Protein AF-X1KYH7-F1 (afdb_monomer_lite)

InterPro domains:
  IPR011005 Dihydropteroate synthase-like superfamily [G3DSA:3.20.20.20] (1-101)
  IPR016041 CO dehydrogenase/acetyl-CoA synthase delta subunit, TIM barrel [PF03599] (1-89)

Structure (mmCIF, N/CA/C/O backbone):
data_AF-X1KYH7-F1
#
_entry.id   AF-X1KYH7-F1
#
loop_
_atom_site.group_PDB
_atom_site.id
_atom_site.type_symbol
_atom_site.label_atom_id
_atom_site.label_alt_id
_atom_site.label_comp_id
_atom_site.label_asym_id
_atom_site.label_entity_id
_atom_site.label_seq_id
_atom_site.pdbx_PDB_ins_code
_atom_site.Cartn_x
_atom_site.Cartn_y
_atom_site.Cartn_z
_atom_site.occupancy
_atom_site.B_iso_or_equiv
_atom_site.auth_seq_id
_atom_site.auth_comp_id
_atom_site.auth_asym_id
_atom_site.auth_atom_id
_atom_site.pdbx_PDB_model_num
ATOM 1 N N . GLU A 1 1 ? 9.187 -16.339 -17.911 1.00 60.69 1 GLU A N 1
ATOM 2 C CA . GLU A 1 1 ? 9.797 -15.856 -16.653 1.00 60.69 1 GLU A CA 1
ATOM 3 C C . GLU A 1 1 ? 8.774 -15.974 -15.528 1.00 60.69 1 GLU A C 1
ATOM 5 O O . GLU A 1 1 ? 7.591 -15.801 -15.795 1.00 60.69 1 GLU A O 1
ATOM 10 N N . ARG A 1 2 ? 9.186 -16.378 -14.319 1.00 86.50 2 ARG A N 1
ATOM 11 C CA . ARG A 1 2 ? 8.300 -16.643 -13.162 1.00 86.50 2 ARG A CA 1
ATOM 12 C C . ARG A 1 2 ? 8.838 -15.947 -11.904 1.00 86.50 2 ARG A C 1
ATOM 14 O O . ARG A 1 2 ? 9.008 -16.585 -10.871 1.00 86.50 2 ARG A O 1
ATOM 21 N N . ILE A 1 3 ? 9.202 -14.672 -12.030 1.00 92.69 3 ILE A N 1
ATOM 22 C CA . ILE A 1 3 ? 9.827 -13.888 -10.958 1.00 92.69 3 ILE A CA 1
ATOM 23 C C . ILE A 1 3 ? 9.026 -12.601 -10.761 1.00 92.69 3 ILE A C 1
ATOM 25 O O . ILE A 1 3 ? 8.572 -11.989 -11.728 1.00 92.69 3 ILE A O 1
ATOM 29 N N . VAL A 1 4 ? 8.847 -12.219 -9.499 1.00 94.75 4 VAL A N 1
ATOM 30 C CA . VAL A 1 4 ? 8.216 -10.973 -9.059 1.00 94.75 4 VAL A CA 1
ATOM 31 C C . VAL A 1 4 ? 9.131 -10.354 -8.008 1.00 94.75 4 VAL A C 1
ATOM 33 O O . VAL A 1 4 ? 9.669 -11.074 -7.165 1.00 94.75 4 VAL A O 1
ATOM 36 N N . ILE A 1 5 ? 9.320 -9.039 -8.063 1.00 95.44 5 ILE A N 1
ATOM 37 C CA . ILE A 1 5 ? 10.125 -8.299 -7.086 1.00 95.44 5 ILE A CA 1
ATOM 38 C C . ILE A 1 5 ? 9.224 -7.887 -5.921 1.00 95.44 5 ILE A C 1
ATOM 40 O O . ILE A 1 5 ? 8.227 -7.197 -6.136 1.00 95.44 5 ILE A O 1
ATOM 44 N N . ASP A 1 6 ? 9.598 -8.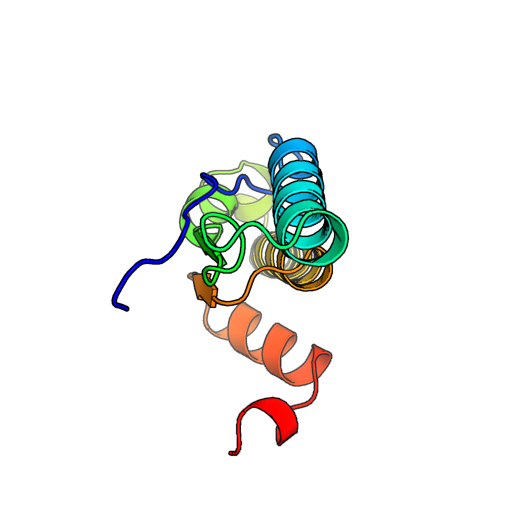263 -4.698 1.00 95.88 6 ASP A N 1
ATOM 45 C CA . ASP A 1 6 ? 8.992 -7.746 -3.468 1.00 95.88 6 ASP A CA 1
ATOM 46 C C . ASP A 1 6 ? 9.926 -6.695 -2.834 1.00 95.88 6 ASP A C 1
ATOM 48 O O . ASP A 1 6 ? 11.011 -7.049 -2.368 1.00 95.88 6 ASP A O 1
ATOM 52 N N . PRO A 1 7 ? 9.546 -5.404 -2.828 1.00 93.19 7 PRO A N 1
ATOM 53 C CA . PRO A 1 7 ? 10.315 -4.330 -2.219 1.00 93.19 7 PRO A CA 1
ATOM 54 C C . PRO A 1 7 ? 10.110 -4.223 -0.699 1.00 93.19 7 PRO A C 1
ATOM 56 O O . PRO A 1 7 ? 10.587 -3.255 -0.109 1.00 93.19 7 PRO A O 1
ATOM 59 N N . LEU A 1 8 ? 9.387 -5.159 -0.068 1.00 94.81 8 LEU A N 1
ATOM 60 C CA . LEU A 1 8 ? 9.022 -5.125 1.352 1.00 94.81 8 LEU A CA 1
ATOM 61 C C . LEU A 1 8 ? 8.223 -3.859 1.697 1.00 94.81 8 LEU A C 1
ATOM 63 O O . LEU A 1 8 ? 8.617 -3.032 2.523 1.00 94.81 8 LEU A O 1
ATOM 67 N N . SER A 1 9 ? 7.096 -3.688 1.001 1.00 95.25 9 SER A N 1
ATOM 68 C CA . SER A 1 9 ? 6.246 -2.504 1.127 1.00 95.25 9 SER A CA 1
ATOM 69 C C . SER A 1 9 ? 5.793 -2.239 2.561 1.00 95.25 9 SER A C 1
ATOM 71 O O . SER A 1 9 ? 5.239 -3.114 3.221 1.00 95.25 9 SER A O 1
ATOM 73 N N . SER A 1 10 ? 5.972 -0.997 3.005 1.00 95.31 10 SER A N 1
ATOM 74 C CA . SER A 1 10 ? 5.578 -0.533 4.335 1.00 95.31 10 SER A CA 1
ATOM 75 C C . SER A 1 10 ? 4.284 0.286 4.303 1.00 95.31 10 SER A C 1
ATOM 77 O O . SER A 1 10 ? 3.869 0.790 3.258 1.00 95.31 10 SER A O 1
ATOM 79 N N . ALA A 1 11 ? 3.636 0.411 5.461 1.00 96.19 11 ALA A N 1
ATOM 80 C CA . ALA A 1 11 ? 2.376 1.135 5.607 1.00 96.19 11 ALA A CA 1
ATOM 81 C C . ALA A 1 11 ? 2.558 2.657 5.673 1.00 96.19 11 ALA A C 1
ATOM 83 O O . ALA A 1 11 ? 3.604 3.151 6.109 1.00 96.19 11 ALA A O 1
ATOM 84 N N . LEU A 1 12 ? 1.507 3.400 5.305 1.00 96.38 12 LEU A N 1
ATOM 85 C CA . LEU A 1 12 ? 1.436 4.855 5.472 1.00 96.38 12 LEU A CA 1
ATOM 86 C C . LEU A 1 12 ? 1.871 5.271 6.884 1.00 96.38 12 LEU A C 1
ATOM 88 O O . LEU A 1 12 ? 1.417 4.692 7.867 1.00 96.38 12 LEU A O 1
ATOM 92 N N . GLY A 1 13 ? 2.751 6.272 6.976 1.00 94.44 13 GLY A N 1
ATOM 93 C CA . GLY A 1 13 ? 3.282 6.785 8.246 1.00 94.44 13 GLY A CA 1
ATOM 94 C C . GLY A 1 13 ? 4.350 5.908 8.913 1.00 94.44 13 GLY A C 1
ATOM 95 O O . GLY A 1 13 ? 4.865 6.288 9.960 1.00 94.44 13 GLY A O 1
ATOM 96 N N . TYR A 1 14 ? 4.698 4.763 8.316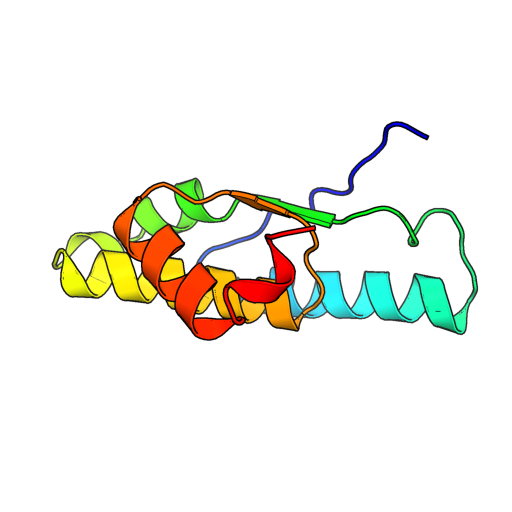 1.00 96.06 14 TYR A N 1
ATOM 97 C CA . TYR A 1 14 ? 5.674 3.800 8.834 1.00 96.06 14 TYR A CA 1
ATOM 98 C C . TYR A 1 14 ? 6.704 3.406 7.761 1.00 96.06 14 TYR A C 1
ATOM 100 O O . TYR A 1 14 ? 7.021 2.232 7.604 1.00 96.06 14 TYR A O 1
ATOM 108 N N . GLY A 1 15 ? 7.223 4.379 7.004 1.00 93.94 15 GLY A N 1
ATOM 109 C CA . GLY A 1 15 ? 8.264 4.148 5.994 1.00 93.94 15 GLY A CA 1
ATOM 110 C C . GLY A 1 15 ? 7.750 3.863 4.579 1.00 93.94 15 GLY A C 1
ATOM 111 O O . GLY A 1 15 ? 8.520 3.431 3.721 1.00 93.94 15 GLY A O 1
ATOM 112 N N . MET A 1 16 ? 6.466 4.115 4.303 1.00 96.50 16 MET A N 1
ATOM 113 C CA . MET A 1 16 ? 5.881 3.998 2.959 1.00 96.50 16 MET A CA 1
ATOM 114 C C . MET A 1 16 ? 6.639 4.825 1.912 1.00 96.50 16 MET A C 1
ATOM 116 O O . MET A 1 16 ? 6.740 4.404 0.764 1.00 96.50 16 MET A O 1
ATOM 120 N N . GLU A 1 17 ? 7.199 5.973 2.288 1.00 96.19 17 GLU A N 1
ATOM 121 C CA . GLU A 1 17 ? 7.980 6.853 1.415 1.00 96.19 17 GLU A CA 1
ATOM 122 C C . GLU A 1 17 ? 9.219 6.162 0.825 1.00 96.19 17 GLU A C 1
ATOM 124 O O . GLU A 1 17 ? 9.577 6.408 -0.333 1.00 96.19 17 GLU A O 1
ATOM 129 N N . TYR A 1 18 ? 9.829 5.239 1.578 1.00 96.56 18 TYR A N 1
ATOM 130 C CA . TYR A 1 18 ? 10.940 4.424 1.093 1.00 96.56 18 TYR A CA 1
ATOM 131 C C . TYR A 1 18 ? 10.453 3.412 0.064 1.00 96.56 18 TYR A C 1
ATOM 133 O O . TYR A 1 18 ? 11.051 3.296 -1.004 1.00 96.56 18 TYR A O 1
ATOM 141 N N . SER A 1 19 ? 9.346 2.721 0.351 1.00 96.50 19 SER A N 1
ATOM 142 C CA . SER A 1 19 ? 8.737 1.778 -0.591 1.00 96.50 19 SER A CA 1
ATOM 143 C C . SER A 1 19 ? 8.303 2.477 -1.880 1.00 96.50 19 SER A C 1
ATOM 145 O O . SER A 1 19 ? 8.602 1.985 -2.963 1.00 96.50 19 SER A O 1
ATOM 147 N N . PHE A 1 20 ? 7.663 3.642 -1.768 1.00 97.44 20 PHE A N 1
ATOM 148 C CA . PHE A 1 20 ? 7.225 4.459 -2.897 1.00 97.44 20 PHE A CA 1
ATOM 149 C C . PHE A 1 20 ? 8.412 4.840 -3.789 1.00 97.44 20 PHE A C 1
ATOM 151 O O . PHE A 1 20 ? 8.455 4.473 -4.962 1.00 97.44 20 PHE A O 1
ATOM 158 N N . THR A 1 21 ? 9.428 5.481 -3.204 1.00 97.19 21 THR A N 1
ATOM 159 C CA . THR A 1 21 ? 10.616 5.939 -3.940 1.00 97.19 21 THR A CA 1
ATOM 160 C C . THR A 1 21 ? 11.390 4.773 -4.561 1.00 97.19 21 THR A C 1
ATOM 162 O O . THR A 1 21 ? 11.934 4.897 -5.659 1.00 97.19 21 THR A O 1
ATOM 165 N N . LEU A 1 22 ? 11.473 3.630 -3.872 1.00 96.38 22 LEU A N 1
ATOM 166 C CA . LEU A 1 22 ? 12.166 2.448 -4.382 1.00 96.38 22 LEU A CA 1
ATOM 167 C C . LEU A 1 22 ? 11.453 1.878 -5.610 1.00 96.38 22 LEU A C 1
ATOM 169 O O . LEU A 1 22 ? 12.116 1.607 -6.611 1.00 96.38 22 LEU A O 1
ATOM 173 N N . ILE A 1 23 ? 10.125 1.735 -5.556 1.00 97.06 23 ILE A N 1
ATOM 174 C CA . ILE A 1 23 ? 9.330 1.247 -6.691 1.00 97.06 23 ILE A CA 1
ATOM 175 C C . ILE A 1 23 ? 9.522 2.170 -7.901 1.00 97.06 23 ILE A C 1
ATOM 177 O O . ILE A 1 23 ? 9.856 1.679 -8.981 1.00 97.06 23 ILE A O 1
ATOM 181 N N . GLU A 1 24 ? 9.418 3.490 -7.718 1.00 96.56 24 GLU A N 1
ATOM 182 C CA . GLU A 1 24 ? 9.619 4.448 -8.813 1.00 96.56 24 GLU A CA 1
ATOM 183 C C . GLU A 1 24 ? 11.007 4.314 -9.451 1.00 96.56 24 GLU A C 1
ATOM 185 O O . GLU A 1 24 ? 11.130 4.251 -10.676 1.00 96.56 24 GLU A O 1
ATOM 190 N N . ARG A 1 25 ? 12.064 4.214 -8.634 1.00 95.44 25 ARG A N 1
ATOM 191 C CA . ARG A 1 25 ? 13.441 4.069 -9.134 1.00 95.44 25 ARG A CA 1
ATOM 192 C C . ARG A 1 25 ? 13.634 2.784 -9.926 1.00 95.44 25 ARG A C 1
ATOM 194 O O . ARG A 1 25 ? 14.222 2.830 -11.003 1.00 95.44 25 ARG A O 1
ATOM 201 N N . VAL A 1 26 ? 13.143 1.651 -9.419 1.00 95.81 26 VAL A N 1
ATOM 202 C CA . VAL A 1 26 ? 13.254 0.359 -10.116 1.00 95.81 26 VAL A CA 1
ATOM 203 C C . VAL A 1 26 ? 12.539 0.427 -11.466 1.00 95.81 26 VAL A C 1
ATOM 205 O O . VAL A 1 26 ? 13.116 0.037 -12.482 1.00 95.81 26 VAL A O 1
ATOM 208 N N . LYS A 1 27 ? 11.333 1.010 -11.510 1.00 94.00 27 LYS A N 1
ATOM 209 C CA . LYS A 1 27 ? 10.594 1.202 -12.766 1.00 94.00 27 LYS A CA 1
ATOM 210 C C . LYS A 1 27 ? 11.324 2.118 -13.745 1.00 94.00 27 LYS A C 1
ATOM 212 O O . LYS A 1 27 ? 11.428 1.782 -14.924 1.00 94.00 27 LYS A O 1
ATOM 217 N N . GLN A 1 28 ? 11.864 3.241 -13.277 1.00 93.88 28 GLN A N 1
ATOM 218 C CA . GLN A 1 28 ? 12.616 4.171 -14.121 1.00 93.88 28 GLN A CA 1
ATOM 219 C C . GLN A 1 28 ? 13.897 3.540 -14.679 1.00 93.88 28 GLN A C 1
ATOM 221 O O . GLN A 1 28 ? 14.162 3.680 -15.871 1.00 93.88 28 GLN A O 1
ATOM 226 N N . ILE A 1 29 ? 14.664 2.806 -13.866 1.00 93.94 29 ILE A N 1
ATOM 227 C CA . ILE A 1 29 ? 15.893 2.124 -14.309 1.00 93.94 29 ILE A CA 1
ATOM 228 C C . ILE A 1 29 ? 15.578 1.083 -15.386 1.00 93.94 29 ILE A C 1
ATOM 230 O O . ILE A 1 29 ? 16.242 1.068 -16.427 1.00 93.94 29 ILE A O 1
ATOM 234 N N . GLY A 1 30 ? 14.526 0.283 -15.189 1.00 92.06 30 GLY A N 1
ATOM 235 C CA . GLY A 1 30 ? 14.099 -0.716 -16.169 1.00 92.06 30 GLY A CA 1
ATOM 236 C C . GLY A 1 30 ? 13.755 -0.114 -17.532 1.00 92.06 30 GLY A C 1
ATOM 237 O O . GLY A 1 30 ? 13.951 -0.764 -18.557 1.00 92.06 30 GLY A O 1
ATOM 238 N N . ILE A 1 31 ? 13.301 1.142 -17.575 1.00 91.75 31 ILE A N 1
ATOM 239 C CA . ILE A 1 31 ? 12.980 1.848 -18.823 1.00 91.75 31 ILE A CA 1
ATOM 240 C C . ILE A 1 31 ? 14.208 2.570 -19.396 1.00 91.75 31 ILE A C 1
ATOM 242 O O . ILE A 1 31 ? 14.519 2.408 -20.576 1.00 91.75 31 ILE A O 1
ATOM 246 N N . ILE A 1 32 ? 14.906 3.363 -18.579 1.00 94.69 32 ILE A N 1
ATOM 247 C CA . ILE A 1 32 ? 15.997 4.250 -19.016 1.00 94.69 32 ILE A CA 1
ATOM 248 C C . ILE A 1 32 ? 17.233 3.440 -19.408 1.00 94.69 32 ILE A C 1
ATOM 250 O O . ILE A 1 32 ? 17.807 3.655 -20.474 1.00 94.69 32 ILE A O 1
ATOM 254 N N . VAL A 1 33 ? 17.638 2.507 -18.545 1.00 92.62 33 VAL A N 1
ATOM 255 C CA . VAL A 1 33 ? 18.854 1.696 -18.719 1.00 92.62 33 VAL A CA 1
ATOM 256 C C . VAL A 1 33 ? 18.554 0.416 -19.506 1.00 92.62 33 VAL A C 1
ATOM 258 O O . VAL A 1 33 ? 19.472 -0.241 -19.987 1.00 92.62 33 VAL A O 1
ATOM 261 N N . LYS A 1 34 ? 17.266 0.087 -19.695 1.00 89.44 34 LYS A N 1
ATOM 262 C CA . LYS A 1 34 ? 16.796 -1.154 -20.334 1.00 89.44 34 LYS A CA 1
ATOM 263 C C . LYS A 1 34 ? 17.347 -2.413 -19.658 1.00 89.44 34 LYS A C 1
ATOM 265 O O . LYS A 1 34 ? 17.620 -3.411 -20.319 1.00 89.44 34 LYS A O 1
ATOM 270 N N . ASP A 1 35 ? 17.512 -2.356 -18.340 1.00 89.06 35 ASP A N 1
ATOM 271 C CA . ASP A 1 35 ? 17.948 -3.500 -17.550 1.00 89.06 35 ASP A CA 1
ATOM 272 C C . ASP A 1 35 ? 16.790 -4.495 -17.371 1.00 89.06 35 ASP A C 1
ATOM 274 O O . ASP A 1 35 ? 15.818 -4.224 -16.662 1.00 89.06 35 ASP A O 1
ATOM 278 N N . SER A 1 36 ? 16.901 -5.673 -17.990 1.00 87.44 36 SER A N 1
ATOM 279 C CA . SER A 1 36 ? 15.891 -6.735 -17.904 1.00 87.44 36 SER A CA 1
ATOM 280 C C . SER A 1 36 ? 15.665 -7.221 -16.469 1.00 87.44 36 SER A C 1
ATOM 282 O O . SER A 1 36 ? 14.557 -7.635 -16.128 1.00 87.44 36 SER A O 1
ATOM 284 N N . MET A 1 37 ? 16.675 -7.113 -15.597 1.00 88.25 37 MET A N 1
ATOM 285 C CA . MET A 1 37 ? 16.579 -7.514 -14.190 1.00 88.25 37 MET A CA 1
ATOM 286 C C . MET A 1 37 ? 15.757 -6.540 -13.333 1.00 88.25 37 MET A C 1
ATOM 288 O O . MET A 1 37 ? 15.490 -6.827 -12.171 1.00 88.25 37 MET A O 1
ATOM 292 N N . THR A 1 38 ? 15.324 -5.399 -13.868 1.00 91.06 38 THR A N 1
ATOM 293 C CA . THR A 1 38 ? 14.448 -4.448 -13.153 1.00 91.06 38 THR A CA 1
ATOM 294 C C . THR A 1 38 ? 13.085 -4.272 -13.823 1.00 91.06 38 THR A C 1
ATOM 296 O O . THR A 1 38 ? 12.203 -3.609 -13.280 1.00 91.06 38 THR A O 1
ATOM 299 N N . GLN A 1 39 ? 12.859 -4.930 -14.964 1.00 92.25 39 GLN A N 1
ATOM 300 C CA . GLN A 1 39 ? 11.591 -4.891 -15.702 1.00 92.25 39 GLN A CA 1
ATOM 301 C C . GLN A 1 39 ? 10.529 -5.874 -15.181 1.00 92.25 39 GLN A C 1
ATOM 303 O O . GLN A 1 39 ? 9.394 -5.871 -15.661 1.00 92.25 39 GLN A O 1
ATOM 308 N N . MET A 1 40 ? 10.861 -6.698 -14.186 1.00 93.94 40 MET A N 1
ATOM 309 C CA . MET A 1 40 ? 9.918 -7.642 -13.588 1.00 93.94 40 MET A CA 1
ATOM 310 C C . MET A 1 40 ? 8.723 -6.936 -12.915 1.00 93.94 40 MET A C 1
ATOM 312 O O . MET A 1 40 ? 8.834 -5.793 -12.447 1.00 93.94 40 MET A O 1
ATOM 316 N N . PRO A 1 41 ? 7.562 -7.612 -12.822 1.00 94.75 41 PRO A N 1
ATOM 317 C CA . PRO A 1 41 ? 6.444 -7.120 -12.031 1.00 94.75 41 PRO A CA 1
ATOM 318 C C . PRO A 1 41 ? 6.839 -6.925 -10.566 1.00 94.75 41 PRO A C 1
ATOM 320 O O . PRO A 1 41 ? 7.622 -7.703 -10.017 1.00 94.75 41 PRO A O 1
ATOM 323 N N . MET A 1 42 ? 6.263 -5.909 -9.928 1.00 95.75 42 MET A N 1
ATOM 324 C CA . MET A 1 42 ? 6.481 -5.627 -8.509 1.00 95.75 42 MET A CA 1
ATOM 325 C C . MET A 1 42 ? 5.219 -5.915 -7.699 1.00 95.75 42 MET A C 1
ATOM 327 O O . MET A 1 42 ? 4.124 -5.486 -8.078 1.00 95.75 42 MET A O 1
ATOM 331 N N . ILE A 1 43 ? 5.375 -6.622 -6.583 1.00 97.31 43 ILE A N 1
ATOM 332 C CA . ILE A 1 43 ? 4.311 -6.852 -5.601 1.00 97.31 43 ILE A CA 1
ATOM 333 C C . ILE A 1 43 ? 4.421 -5.838 -4.467 1.00 97.31 43 ILE A C 1
ATOM 335 O O . ILE A 1 43 ? 5.515 -5.508 -4.038 1.00 97.31 43 ILE A O 1
ATOM 339 N N . ALA A 1 44 ? 3.291 -5.352 -3.968 1.00 97.44 44 ALA A N 1
ATOM 340 C CA . ALA A 1 44 ? 3.205 -4.535 -2.771 1.00 97.44 44 ALA A CA 1
ATOM 341 C C . ALA A 1 44 ? 2.427 -5.298 -1.696 1.00 97.44 44 ALA A C 1
ATOM 343 O O . ALA A 1 44 ? 1.190 -5.320 -1.684 1.00 97.44 44 ALA A O 1
ATOM 344 N N . ASN A 1 45 ? 3.159 -5.948 -0.790 1.00 96.50 45 ASN A N 1
ATOM 345 C CA . ASN A 1 45 ? 2.579 -6.699 0.320 1.00 96.50 45 ASN A CA 1
ATOM 346 C C . ASN A 1 45 ? 2.260 -5.799 1.525 1.00 96.50 45 ASN A C 1
ATOM 348 O O . ASN A 1 45 ? 2.868 -5.906 2.585 1.00 96.50 45 ASN A O 1
ATOM 352 N N . LEU A 1 46 ? 1.314 -4.878 1.341 1.00 95.88 46 LEU A N 1
ATOM 353 C CA . LEU A 1 46 ? 1.062 -3.779 2.279 1.00 95.88 46 LEU A CA 1
ATOM 354 C C . LEU A 1 46 ? -0.003 -4.078 3.342 1.00 95.88 46 LEU A C 1
ATOM 356 O O . LEU A 1 46 ? 0.033 -3.489 4.422 1.00 95.88 46 LEU A O 1
ATOM 360 N N . GLY A 1 47 ? -0.962 -4.968 3.067 1.00 95.31 47 GLY A N 1
ATOM 361 C CA . GLY A 1 47 ? -2.124 -5.143 3.939 1.00 95.31 47 GLY A CA 1
ATOM 362 C C . GLY A 1 47 ? -1.734 -5.615 5.343 1.00 95.31 47 GLY A C 1
ATOM 363 O O . GLY A 1 47 ? -2.233 -5.103 6.340 1.00 95.31 47 GLY A O 1
ATOM 364 N N . GLY A 1 48 ? -0.778 -6.543 5.449 1.00 95.19 48 GLY A N 1
ATOM 365 C CA . GLY A 1 48 ? -0.252 -6.968 6.752 1.00 95.19 48 GLY A CA 1
ATOM 366 C C . GLY A 1 48 ? 0.373 -5.819 7.549 1.00 95.19 48 GLY A C 1
ATOM 367 O O . GLY A 1 48 ? 0.125 -5.710 8.747 1.00 95.19 48 GLY A O 1
ATOM 368 N N . GLU A 1 49 ? 1.133 -4.947 6.889 1.00 96.00 49 GLU A N 1
ATOM 369 C CA . GLU A 1 49 ? 1.779 -3.802 7.534 1.00 96.00 49 GLU A CA 1
ATOM 370 C C . GLU A 1 49 ? 0.769 -2.723 7.933 1.00 96.00 49 GLU A C 1
ATOM 372 O O . GLU A 1 49 ? 0.853 -2.187 9.036 1.00 96.00 49 GLU A O 1
ATOM 377 N N . CYS A 1 50 ? -0.2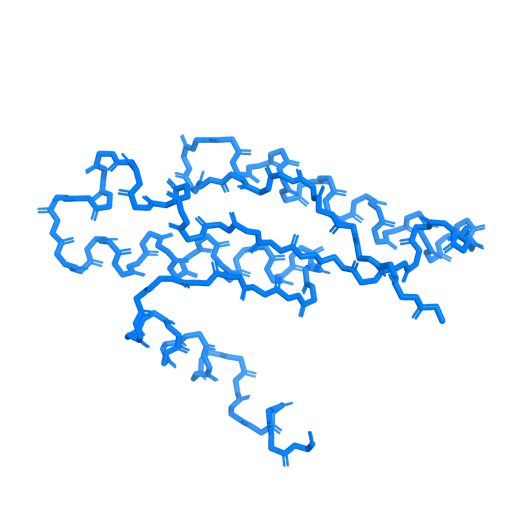46 -2.461 7.103 1.00 97.19 50 CYS A N 1
ATOM 378 C CA . CYS A 1 50 ? -1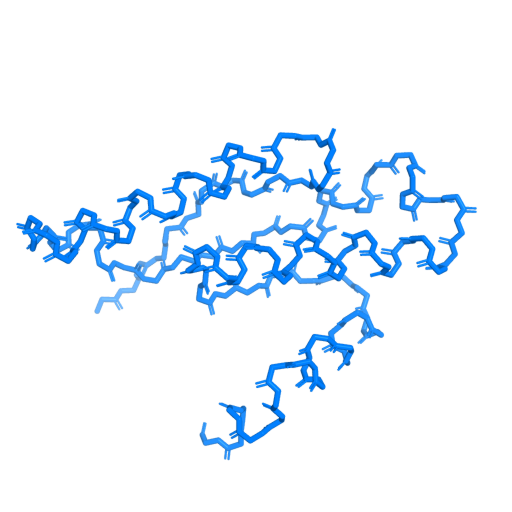.275 -1.459 7.391 1.00 97.19 50 CYS A CA 1
ATOM 379 C C . CYS A 1 50 ? -2.039 -1.792 8.675 1.00 97.19 50 CYS A C 1
ATOM 381 O O . CYS A 1 50 ? -2.129 -0.966 9.584 1.00 97.19 50 CYS A O 1
ATOM 383 N N . TRP A 1 51 ? -2.517 -3.031 8.794 1.00 96.81 51 TRP A N 1
ATOM 384 C CA . TRP A 1 51 ? -3.347 -3.469 9.920 1.00 96.81 51 TRP A CA 1
ATOM 385 C C . TRP A 1 51 ? -2.558 -3.743 11.214 1.00 96.81 51 TRP A C 1
ATOM 387 O O . TRP A 1 51 ? -3.155 -4.034 12.253 1.00 96.81 51 TRP A O 1
ATOM 397 N N . LYS A 1 52 ? -1.222 -3.620 11.203 1.00 96.00 52 LYS A N 1
ATOM 398 C CA . LYS A 1 52 ? -0.399 -3.618 12.427 1.00 96.00 52 LYS A CA 1
ATOM 399 C C . LYS A 1 52 ? -0.369 -2.252 13.111 1.00 96.00 52 LYS A C 1
ATOM 401 O O . LYS A 1 52 ? -0.224 -2.216 14.338 1.00 96.00 52 LYS A O 1
ATOM 406 N N . THR A 1 53 ? -0.520 -1.172 12.344 1.00 96.88 53 THR A N 1
ATOM 407 C CA . THR A 1 53 ? -0.389 0.212 12.824 1.00 96.88 53 THR A CA 1
ATOM 408 C C . THR A 1 53 ? -1.440 0.565 13.879 1.00 96.88 53 THR A C 1
ATOM 410 O O . THR A 1 53 ? -2.482 -0.087 13.990 1.00 96.88 53 THR A O 1
ATOM 413 N N . LYS A 1 54 ? -1.158 1.591 14.691 1.00 96.81 54 LYS A N 1
ATOM 414 C CA . LYS A 1 54 ? -2.100 2.060 15.716 1.00 96.81 54 LYS A CA 1
ATOM 415 C C . LYS A 1 54 ? -3.326 2.705 15.063 1.00 96.81 54 LYS A C 1
ATOM 417 O O . LYS A 1 54 ? -4.446 2.374 15.427 1.00 96.81 54 LYS A O 1
ATOM 422 N N . GLN A 1 55 ? -3.088 3.566 14.080 1.00 95.44 55 GLN A N 1
ATOM 423 C CA . GLN A 1 55 ? -4.068 4.395 13.383 1.00 95.44 55 GLN A CA 1
ATOM 424 C C . GLN A 1 55 ? -5.103 3.530 12.663 1.00 95.44 55 GLN A C 1
ATOM 426 O O . GLN A 1 55 ? -6.301 3.746 12.818 1.00 95.44 55 GLN A O 1
ATOM 431 N N . ALA A 1 56 ? -4.665 2.463 11.983 1.00 96.44 56 ALA A N 1
ATOM 432 C CA . ALA A 1 56 ? -5.581 1.543 11.311 1.00 96.44 56 ALA A CA 1
ATOM 433 C C . ALA A 1 56 ? -6.524 0.786 12.268 1.00 96.44 56 ALA A C 1
ATOM 435 O O . ALA A 1 56 ? -7.524 0.223 11.827 1.00 96.44 56 ALA A O 1
ATOM 436 N N . LYS A 1 57 ? -6.216 0.751 13.572 1.00 95.81 57 LYS A N 1
ATOM 437 C CA . LYS A 1 57 ? -7.030 0.088 14.603 1.00 95.81 57 LYS A CA 1
ATOM 438 C C . LYS A 1 57 ? -7.952 1.049 15.355 1.00 95.81 57 LYS A C 1
ATOM 440 O O . LYS A 1 57 ? -8.733 0.583 16.179 1.00 95.81 57 LYS A O 1
ATOM 445 N N . GLU A 1 58 ? -7.864 2.358 15.113 1.00 96.56 58 GLU A N 1
ATOM 446 C CA . GLU A 1 58 ? -8.656 3.356 15.848 1.00 96.56 58 GLU A CA 1
ATOM 447 C C . GLU A 1 58 ? -10.143 3.292 15.490 1.00 96.56 58 GLU A C 1
ATOM 449 O O . GLU A 1 58 ? -11.000 3.390 16.367 1.00 96.56 58 GLU A O 1
ATOM 454 N N . SER A 1 59 ? -10.459 3.083 14.213 1.00 96.88 59 SER A N 1
ATOM 455 C CA . SER A 1 59 ? -11.819 2.818 13.752 1.00 96.88 59 SER A CA 1
ATOM 456 C C . SER A 1 59 ? -11.806 2.013 12.459 1.00 96.88 59 SER A C 1
ATOM 458 O O . SER A 1 59 ? -10.777 1.891 11.788 1.00 96.88 59 SER A O 1
ATOM 460 N N . LYS A 1 60 ? -12.972 1.481 12.081 1.00 94.56 60 LYS A N 1
ATOM 461 C CA . LYS A 1 60 ? -13.135 0.797 10.797 1.00 94.56 60 LYS A CA 1
ATOM 462 C C . LYS A 1 60 ? -12.818 1.744 9.640 1.00 94.56 60 LYS A C 1
ATOM 464 O O . LYS A 1 60 ? -12.068 1.373 8.746 1.00 94.56 60 LYS A O 1
ATOM 469 N N . GLU A 1 61 ? -13.349 2.963 9.671 1.00 96.06 61 GLU A N 1
ATOM 470 C CA . GLU A 1 61 ? -13.134 3.980 8.638 1.00 96.06 61 GLU A CA 1
ATOM 471 C C . GLU A 1 61 ? -11.650 4.342 8.511 1.00 96.06 61 GLU A C 1
ATOM 473 O O . GLU A 1 61 ? -11.134 4.390 7.395 1.00 96.06 61 GLU A O 1
ATOM 478 N N . GLN A 1 62 ? -10.947 4.525 9.636 1.00 96.44 62 GLN A N 1
ATOM 479 C CA . GLN A 1 62 ? -9.503 4.766 9.631 1.00 96.44 62 GLN A CA 1
ATOM 480 C C . GLN A 1 62 ? -8.742 3.591 9.021 1.00 96.44 62 GLN A C 1
ATOM 482 O O . GLN A 1 62 ? -7.953 3.808 8.109 1.00 96.44 62 GLN A O 1
ATOM 487 N N . GLY A 1 63 ? -9.011 2.351 9.441 1.00 96.88 63 GLY A N 1
ATOM 488 C CA . GLY A 1 63 ? -8.354 1.165 8.879 1.00 96.88 63 GLY A CA 1
ATOM 489 C C . GLY A 1 63 ? -8.548 1.019 7.368 1.00 96.88 63 GLY A C 1
ATOM 490 O O . GLY A 1 63 ? -7.588 0.751 6.643 1.00 96.88 63 GLY A O 1
ATOM 491 N N . LEU A 1 64 ? -9.766 1.275 6.882 1.00 97.19 64 LEU A N 1
ATOM 492 C CA . LEU A 1 64 ? -10.083 1.254 5.452 1.00 97.19 64 LEU A CA 1
ATOM 493 C C . LEU A 1 64 ? -9.307 2.306 4.665 1.00 97.19 64 LEU A C 1
ATOM 495 O O . LEU A 1 64 ? -8.730 1.987 3.626 1.00 97.19 64 LEU A O 1
ATOM 499 N N . LEU A 1 65 ? -9.285 3.547 5.153 1.00 96.06 65 LEU A N 1
ATOM 500 C CA . LEU A 1 65 ? -8.560 4.632 4.496 1.00 96.06 65 LEU A CA 1
ATOM 501 C C . LEU A 1 65 ? -7.046 4.429 4.585 1.00 96.06 65 LEU A C 1
ATOM 503 O O . LEU A 1 65 ? -6.344 4.727 3.623 1.00 96.06 65 LEU A O 1
ATOM 507 N N . TRP A 1 66 ? -6.539 3.868 5.683 1.00 97.56 66 TRP A N 1
ATOM 508 C CA . TRP A 1 66 ? -5.112 3.599 5.864 1.00 97.56 66 TRP A CA 1
ATOM 509 C C . TRP A 1 66 ? -4.594 2.579 4.849 1.00 97.56 66 TRP A C 1
ATOM 511 O O . TRP A 1 66 ? -3.590 2.817 4.171 1.00 97.56 66 TRP A O 1
ATOM 521 N N . GLU A 1 67 ? -5.307 1.459 4.707 1.00 97.88 67 GLU A N 1
ATOM 522 C CA . GLU A 1 67 ? -5.001 0.440 3.702 1.00 97.88 67 GLU A CA 1
ATOM 523 C C . GLU A 1 67 ? -5.230 0.975 2.280 1.00 97.88 67 GLU A C 1
ATOM 525 O O . GLU A 1 67 ? -4.375 0.792 1.413 1.00 97.88 67 GLU A O 1
ATOM 530 N N . GLY A 1 68 ? -6.337 1.688 2.051 1.00 97.12 68 GLY A N 1
ATOM 531 C CA . GLY A 1 68 ? -6.694 2.252 0.750 1.00 97.12 68 GLY A CA 1
ATOM 532 C C . GLY A 1 68 ? -5.680 3.269 0.222 1.00 97.12 68 GLY A C 1
ATOM 533 O O . GLY A 1 68 ? -5.231 3.147 -0.917 1.00 97.12 68 GLY A O 1
ATOM 534 N N . ILE A 1 69 ? -5.274 4.238 1.049 1.00 96.88 69 ILE A N 1
ATOM 535 C CA . ILE A 1 69 ? -4.288 5.263 0.674 1.00 96.88 69 ILE A CA 1
ATOM 536 C C . ILE A 1 69 ? -2.925 4.618 0.432 1.00 96.88 69 ILE A C 1
ATOM 538 O O . ILE A 1 69 ? -2.320 4.878 -0.603 1.00 96.88 69 ILE A O 1
ATOM 542 N N . THR A 1 70 ? -2.470 3.732 1.327 1.0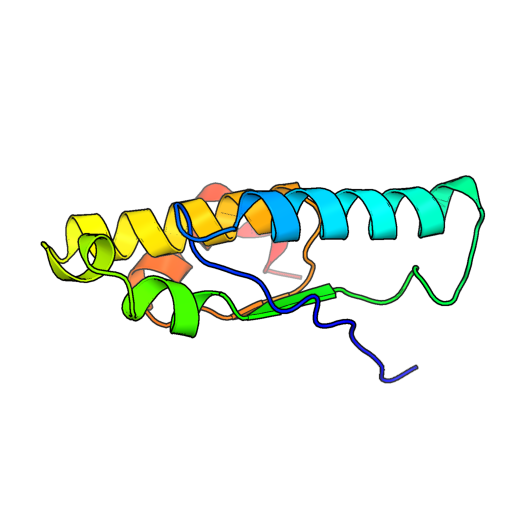0 97.69 70 THR A N 1
ATOM 543 C CA . THR A 1 70 ? -1.190 3.025 1.141 1.00 97.69 70 THR A CA 1
ATOM 544 C C . THR A 1 70 ? -1.177 2.269 -0.190 1.00 97.69 70 THR A C 1
ATOM 546 O O . THR A 1 70 ? -0.228 2.369 -0.967 1.00 97.69 70 THR A O 1
ATOM 549 N N . ALA A 1 71 ? -2.251 1.538 -0.487 1.00 97.25 71 ALA A N 1
ATOM 550 C CA . ALA A 1 71 ? -2.374 0.775 -1.717 1.00 97.25 71 ALA A CA 1
ATOM 551 C C . ALA A 1 71 ? -2.397 1.654 -2.970 1.00 97.25 71 ALA A C 1
ATOM 553 O O . ALA A 1 71 ? -1.680 1.361 -3.926 1.00 97.25 71 ALA A O 1
ATOM 554 N N . LEU A 1 72 ? -3.176 2.738 -2.960 1.00 96.25 72 LEU A N 1
ATOM 555 C CA . LEU A 1 72 ? -3.251 3.671 -4.081 1.00 96.25 72 LEU A CA 1
ATOM 556 C C . LEU A 1 72 ? -1.903 4.357 -4.327 1.00 96.25 72 LEU A C 1
ATOM 558 O O . LEU A 1 72 ? -1.468 4.450 -5.472 1.00 96.25 72 LEU A O 1
ATOM 562 N N . SER A 1 73 ? -1.214 4.787 -3.269 1.00 97.00 73 SER A N 1
ATOM 563 C CA . SER A 1 73 ? 0.115 5.390 -3.381 1.00 97.00 73 SER A CA 1
ATOM 564 C C . SER A 1 73 ? 1.120 4.425 -4.011 1.00 97.00 73 SER A C 1
ATOM 566 O O . SER A 1 73 ? 1.809 4.794 -4.957 1.00 97.00 73 SER A O 1
ATOM 568 N N . LEU A 1 74 ? 1.187 3.175 -3.548 1.00 97.12 74 LEU A N 1
ATOM 569 C CA . LEU A 1 74 ? 2.132 2.200 -4.106 1.00 97.12 74 LEU A CA 1
ATOM 570 C C . LEU A 1 74 ? 1.753 1.759 -5.527 1.00 97.12 74 LEU A C 1
ATOM 572 O O . LEU A 1 74 ? 2.638 1.483 -6.338 1.00 97.12 74 LEU A O 1
ATOM 576 N N . LEU A 1 75 ? 0.461 1.740 -5.857 1.00 95.62 75 LEU A N 1
ATOM 577 C CA . LEU A 1 75 ? 0.000 1.530 -7.227 1.00 95.62 75 LEU A CA 1
ATOM 578 C C . LEU A 1 75 ? 0.474 2.658 -8.153 1.00 95.62 75 LEU A C 1
ATOM 580 O O . LEU A 1 75 ? 1.020 2.374 -9.217 1.00 95.62 75 LEU A O 1
ATOM 584 N N . LEU A 1 76 ? 0.329 3.919 -7.730 1.00 95.12 76 LEU A N 1
ATOM 585 C CA . LEU A 1 76 ? 0.802 5.089 -8.479 1.00 95.12 76 LEU A CA 1
ATOM 586 C C . LEU A 1 76 ? 2.326 5.098 -8.651 1.00 95.12 76 LEU A C 1
ATOM 588 O O . LEU A 1 76 ? 2.805 5.472 -9.717 1.00 95.12 76 LEU A O 1
ATOM 592 N N . ALA A 1 77 ? 3.077 4.628 -7.652 1.00 96.75 77 ALA A N 1
ATOM 593 C CA . ALA A 1 77 ? 4.528 4.455 -7.762 1.00 96.75 77 ALA A CA 1
ATOM 594 C C . ALA A 1 77 ? 4.933 3.415 -8.826 1.00 96.75 77 ALA A C 1
ATOM 596 O O . ALA A 1 77 ? 6.070 3.416 -9.296 1.00 96.75 77 ALA A O 1
ATOM 597 N N . GLY A 1 78 ? 4.016 2.519 -9.210 1.00 95.19 78 GLY A N 1
ATOM 598 C CA . GLY A 1 78 ? 4.228 1.512 -10.249 1.00 95.19 78 GLY A CA 1
ATOM 599 C C . GLY A 1 78 ? 4.179 0.063 -9.764 1.00 95.19 78 GLY A C 1
ATOM 600 O O . GLY A 1 78 ? 4.667 -0.822 -10.473 1.00 95.19 78 GLY A O 1
ATOM 601 N N . ALA A 1 79 ? 3.613 -0.223 -8.586 1.00 96.50 79 ALA A N 1
ATOM 602 C CA . ALA A 1 79 ? 3.342 -1.604 -8.186 1.00 96.50 79 ALA A CA 1
ATOM 603 C C . ALA A 1 79 ? 2.365 -2.276 -9.169 1.00 96.50 79 ALA A C 1
ATOM 605 O O . ALA A 1 79 ? 1.418 -1.661 -9.648 1.00 96.50 79 ALA A O 1
ATOM 606 N N . ASN A 1 80 ? 2.581 -3.557 -9.465 1.00 94.56 80 ASN A N 1
ATOM 607 C CA . ASN A 1 80 ? 1.731 -4.325 -10.381 1.00 94.56 80 ASN A CA 1
ATOM 608 C C . 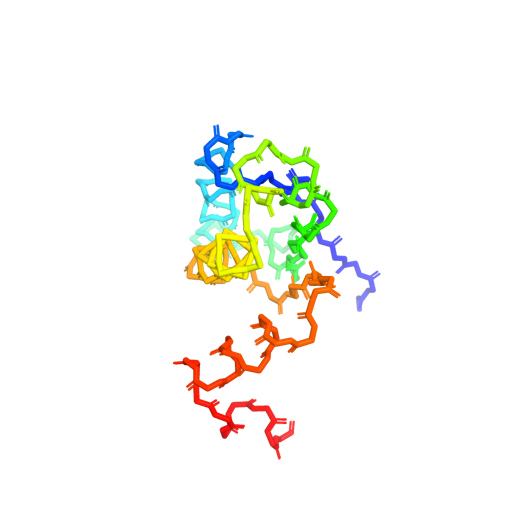ASN A 1 80 ? 0.708 -5.187 -9.639 1.00 94.56 80 ASN A C 1
ATOM 610 O O . ASN A 1 80 ? -0.371 -5.453 -10.160 1.00 94.56 80 ASN A O 1
ATOM 614 N N . ILE A 1 81 ? 1.060 -5.651 -8.440 1.00 95.50 81 ILE A N 1
ATOM 615 C CA . ILE A 1 81 ? 0.231 -6.539 -7.625 1.00 95.50 81 ILE A CA 1
ATOM 616 C C . ILE A 1 81 ? 0.101 -5.914 -6.241 1.00 95.50 81 ILE A C 1
ATOM 618 O O . ILE A 1 81 ? 1.109 -5.609 -5.615 1.00 95.50 81 ILE A O 1
ATOM 622 N N . LEU A 1 82 ? -1.123 -5.755 -5.744 1.00 96.12 82 LEU A N 1
ATOM 623 C CA . LEU A 1 82 ? -1.395 -5.260 -4.394 1.00 96.12 82 LEU A CA 1
ATOM 624 C C . LEU A 1 82 ? -1.942 -6.404 -3.540 1.00 96.12 82 LEU A C 1
ATOM 626 O O . LEU A 1 82 ? -2.879 -7.087 -3.960 1.00 96.12 82 LEU A O 1
ATOM 630 N N . ILE A 1 83 ? -1.399 -6.595 -2.338 1.00 96.88 83 ILE A N 1
ATOM 631 C CA . ILE A 1 83 ? -1.947 -7.543 -1.360 1.00 96.88 83 ILE A CA 1
ATOM 632 C C . ILE A 1 83 ? -2.661 -6.765 -0.262 1.00 96.88 83 ILE A C 1
ATOM 634 O O . ILE A 1 83 ? -2.035 -6.090 0.556 1.00 96.88 83 ILE A O 1
ATOM 638 N N . LEU A 1 84 ? -3.984 -6.897 -0.255 1.00 96.19 84 LEU A N 1
ATOM 639 C CA . LEU A 1 84 ? -4.902 -6.251 0.680 1.00 96.19 84 LEU A CA 1
ATOM 640 C C . LEU A 1 84 ? -5.482 -7.282 1.656 1.00 96.19 84 LEU A C 1
ATOM 642 O O . LEU A 1 84 ? -5.464 -8.488 1.397 1.00 96.19 84 LEU A O 1
ATOM 646 N N . ARG A 1 85 ? -6.021 -6.809 2.778 1.00 95.50 85 ARG A N 1
ATOM 647 C CA . ARG A 1 85 ? -6.683 -7.614 3.810 1.00 95.50 85 ARG A CA 1
ATOM 648 C C . ARG A 1 85 ? -8.179 -7.349 3.877 1.00 95.50 85 ARG A C 1
ATOM 650 O O . ARG A 1 85 ? -8.930 -8.309 4.042 1.00 95.50 85 ARG A O 1
ATOM 657 N N . HIS A 1 86 ? -8.627 -6.099 3.756 1.00 96.19 86 HIS A N 1
ATOM 658 C CA . HIS A 1 86 ? -10.041 -5.777 3.922 1.00 96.19 86 HIS A CA 1
ATOM 659 C C . HIS A 1 86 ? -10.786 -5.727 2.570 1.00 96.19 86 HIS A C 1
ATOM 661 O O . HIS A 1 86 ? -10.395 -4.971 1.678 1.00 96.19 86 HIS A O 1
ATOM 667 N N . PRO A 1 87 ? -11.902 -6.467 2.397 1.00 95.75 87 PRO A N 1
ATOM 668 C CA . PRO A 1 87 ? -12.631 -6.525 1.122 1.00 95.75 87 PRO A CA 1
ATOM 669 C C . PRO A 1 87 ? -13.208 -5.168 0.697 1.00 95.75 87 PRO A C 1
ATOM 671 O O . PRO A 1 87 ? -13.221 -4.834 -0.482 1.00 95.75 87 PRO A O 1
ATOM 674 N N . GLU A 1 88 ? -13.632 -4.351 1.660 1.00 95.44 88 GLU A N 1
ATOM 675 C CA . GLU A 1 88 ? -14.108 -2.992 1.382 1.00 95.44 88 GLU A CA 1
ATOM 676 C C . GLU A 1 88 ? -13.003 -2.080 0.819 1.00 95.44 88 GLU A C 1
ATOM 678 O O . GLU A 1 88 ? -13.263 -1.311 -0.101 1.00 95.44 88 GLU A O 1
ATOM 683 N N . ALA A 1 89 ? -11.755 -2.207 1.291 1.00 95.12 89 ALA A N 1
ATOM 684 C CA . ALA A 1 89 ? -10.629 -1.460 0.726 1.00 95.12 89 ALA A CA 1
ATOM 685 C C . ALA A 1 89 ? -10.360 -1.894 -0.726 1.00 95.12 89 ALA A C 1
ATOM 687 O O . ALA A 1 89 ? -10.148 -1.053 -1.597 1.00 95.12 89 ALA A O 1
ATOM 688 N N . LEU A 1 90 ? -10.463 -3.198 -1.015 1.00 93.50 90 LEU A N 1
ATOM 689 C CA . LEU A 1 90 ? -10.394 -3.720 -2.383 1.00 93.50 90 LEU A CA 1
ATOM 690 C C . LEU A 1 90 ? -11.496 -3.132 -3.277 1.00 93.50 90 LEU A C 1
ATOM 692 O O . LEU A 1 90 ? -11.211 -2.762 -4.417 1.00 93.50 90 LEU A O 1
ATOM 696 N N . ARG A 1 91 ? -12.738 -3.036 -2.781 1.00 93.00 91 ARG A N 1
ATOM 697 C CA . ARG A 1 91 ? -13.856 -2.422 -3.517 1.00 93.00 91 ARG A CA 1
ATOM 698 C C . ARG A 1 91 ? -13.551 -0.963 -3.858 1.00 93.00 91 ARG A C 1
ATOM 700 O O . ARG A 1 91 ? -13.630 -0.593 -5.026 1.00 93.00 91 ARG A O 1
ATOM 707 N N . LEU A 1 92 ? -13.130 -0.177 -2.867 1.00 92.38 92 LEU A N 1
ATOM 708 C CA . LEU A 1 92 ? -12.796 1.240 -3.041 1.00 92.38 92 LEU A CA 1
ATOM 709 C C . LEU A 1 92 ? -11.667 1.451 -4.055 1.00 92.38 92 LEU A C 1
ATOM 711 O O . LEU A 1 92 ? -11.771 2.312 -4.927 1.00 92.38 92 LEU A O 1
ATOM 715 N N . ILE A 1 93 ? -10.604 0.646 -3.988 1.00 92.88 93 ILE A N 1
ATOM 716 C CA . ILE A 1 93 ? -9.489 0.740 -4.939 1.00 92.88 93 ILE A CA 1
ATOM 717 C C . ILE A 1 93 ? -9.955 0.394 -6.352 1.00 92.88 93 ILE A C 1
ATOM 719 O O . ILE A 1 93 ? -9.638 1.130 -7.282 1.00 92.88 93 ILE A O 1
ATOM 723 N N . LYS A 1 94 ? -10.737 -0.680 -6.526 1.00 90.69 94 LYS A N 1
ATOM 724 C CA . LYS A 1 94 ? -11.289 -1.063 -7.837 1.00 90.69 94 LYS A CA 1
ATOM 725 C C . LYS A 1 94 ? -12.150 0.039 -8.451 1.00 90.69 94 LYS A C 1
ATOM 727 O O . LYS A 1 94 ? -12.044 0.285 -9.648 1.00 90.69 94 LYS A O 1
ATOM 732 N N . GLU A 1 95 ? -12.976 0.696 -7.642 1.00 91.44 95 GLU A N 1
ATOM 733 C CA . GLU A 1 95 ? -13.776 1.847 -8.075 1.00 91.44 95 GLU A CA 1
ATOM 734 C C . GLU A 1 95 ? -12.888 3.032 -8.459 1.00 91.44 95 GLU A C 1
ATOM 736 O O . GLU A 1 95 ? -13.103 3.646 -9.501 1.00 91.44 95 GLU A O 1
ATOM 741 N N . THR A 1 96 ? -11.845 3.295 -7.668 1.00 91.31 96 THR A N 1
ATOM 742 C CA . THR A 1 96 ? -10.913 4.411 -7.885 1.00 91.31 96 THR A CA 1
ATOM 743 C C . THR A 1 96 ? -10.151 4.281 -9.201 1.00 91.31 96 THR A C 1
ATOM 745 O O . THR A 1 96 ? -9.979 5.269 -9.909 1.00 91.31 96 THR A O 1
ATOM 748 N N . ILE A 1 97 ? -9.692 3.077 -9.549 1.00 88.12 97 ILE A N 1
ATOM 749 C CA . ILE A 1 97 ? -8.879 2.866 -10.756 1.00 88.12 97 ILE A CA 1
ATOM 750 C C . ILE A 1 97 ? -9.717 2.610 -12.012 1.00 88.12 97 ILE A C 1
ATOM 752 O O . ILE A 1 97 ? -9.159 2.493 -13.092 1.00 88.12 97 ILE A O 1
ATOM 756 N N . GLY A 1 98 ? -11.043 2.545 -11.892 1.00 85.19 98 GLY A N 1
ATOM 757 C CA . GLY A 1 98 ? -11.939 2.189 -12.986 1.00 85.19 98 GLY A CA 1
ATOM 758 C C . GLY A 1 98 ? -12.054 0.672 -13.149 1.00 85.19 98 GLY A C 1
ATOM 759 O O . GLY A 1 98 ? -11.102 -0.024 -13.505 1.00 85.19 98 GLY A O 1
ATOM 760 N N . GLY A 1 99 ? -13.258 0.140 -12.919 1.00 65.38 99 GLY A N 1
ATOM 761 C CA . GLY A 1 99 ? -13.533 -1.302 -12.974 1.00 65.38 99 GLY A CA 1
ATOM 762 C C . GLY A 1 99 ? -13.253 -1.956 -14.335 1.00 65.38 99 GLY A C 1
ATOM 763 O O . GLY A 1 99 ? -13.040 -3.165 -14.394 1.00 65.38 99 GLY A O 1
ATOM 764 N N . GLU A 1 100 ? -13.195 -1.171 -15.412 1.00 59.53 100 GLU A N 1
ATOM 765 C CA . GLU A 1 100 ? -12.923 -1.653 -16.772 1.00 59.53 100 GLU A CA 1
ATOM 766 C C . GLU A 1 100 ? -11.501 -2.200 -16.950 1.00 59.53 100 GLU A C 1
ATOM 768 O O . GLU A 1 100 ? -11.292 -3.101 -17.761 1.00 59.53 100 GLU A O 1
ATOM 773 N N . ILE A 1 101 ? -10.535 -1.730 -16.150 1.00 61.19 101 ILE A N 1
ATOM 774 C CA . ILE A 1 101 ? -9.139 -2.197 -16.211 1.00 61.19 101 ILE A CA 1
ATOM 775 C C . ILE A 1 101 ? -9.021 -3.673 -15.766 1.00 61.19 101 ILE A C 1
ATOM 777 O O . ILE A 1 101 ? -8.066 -4.354 -16.126 1.00 61.19 101 ILE A O 1
ATOM 781 N N . TRP A 1 102 ? -10.017 -4.198 -15.038 1.00 53.94 102 TRP A N 1
ATOM 782 C CA . TRP A 1 102 ? -10.037 -5.568 -14.502 1.00 53.94 102 TRP A CA 1
ATOM 783 C C . TRP A 1 102 ? -10.902 -6.559 -15.293 1.00 53.94 102 TRP A C 1
ATOM 785 O O . TRP A 1 102 ? -10.918 -7.740 -14.956 1.00 53.94 102 TRP A O 1
ATOM 795 N N . GLN A 1 103 ? -11.670 -6.094 -16.282 1.00 47.31 103 GLN A N 1
ATOM 796 C CA . GLN A 1 103 ? -12.646 -6.911 -17.023 1.00 47.31 103 GLN A CA 1
ATOM 797 C C . GLN A 1 103 ? -12.064 -7.576 -18.286 1.00 47.31 103 GLN A C 1
ATOM 799 O O . GLN A 1 103 ? -12.820 -8.153 -19.066 1.00 47.31 103 GLN A O 1
ATOM 804 N N . LYS A 1 104 ? -10.746 -7.497 -18.506 1.00 39.47 104 LYS A N 1
ATOM 805 C CA . LYS A 1 104 ? -10.057 -8.144 -19.631 1.00 39.47 104 LYS A CA 1
ATOM 806 C C . LYS A 1 104 ? -9.183 -9.303 -19.184 1.00 39.47 104 LYS A C 1
ATOM 808 O O . LYS A 1 104 ? -8.453 -9.129 -18.186 1.00 39.47 104 LYS A O 1
#

Organism: NCBI:txid412755

pLDDT: mean 92.21, std 10.45, range [39.47, 97.88]

Foldseek 3Di:
DPDEDEPPAAWPPGCNVVLLVVLLVLCCCCPVVVDPVSPHAYEHAYAVRLCVDPQLPPDVVSVLVRQLVSQVSNVVSPHDHYDHDDVVSVVVNCVVVDVVVVPD

Radius of gyration: 14.17 Å; chains: 1; bounding box: 33×24×36 Å

Sequence (104 aa):
ERIVIDPLSSALGYGMEYSFTLIERVKQIGIIVKDSMTQMPMIANLGGECWKTKQAKESKEQGLLWEGITALSLLLAGANILILRHPEALRLIKETIGGEIWQK

Secondary structure (DSSP, 8-state):
----B---PPPTTTTHHHHHHHHHHHHHHHHHT--GGG-S-BEE--HHHHTTSSGGGT-HHHHHHHHHHHHHHHHHHT-SEE--S-HHHHHHHHHHH-GGGG--